Protein AF-A0A9E6W952-F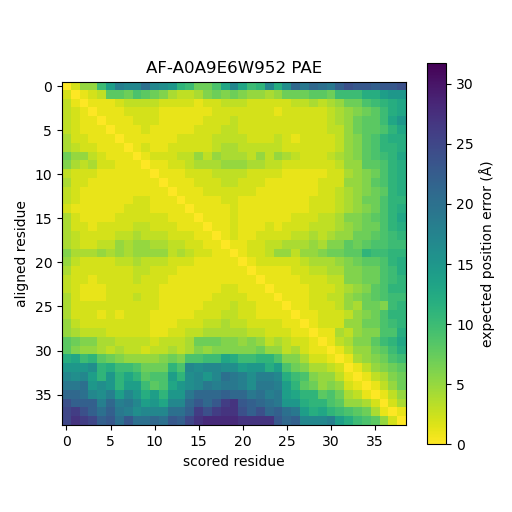1 (afdb_monomer)

Solvent-accessible surface area (backbone atoms only — not comparable to full-atom values): 2540 Å² total;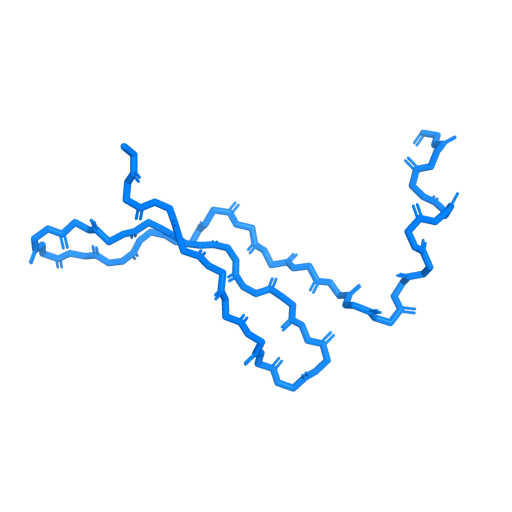 per-residue (Å²): 135,65,69,46,76,46,80,56,90,64,26,41,38,32,32,34,68,53,98,89,48,74,46,78,76,44,80,39,63,65,80,55,60,77,78,77,68,78,118

pLDDT: mean 86.99, std 14.29, range [46.16, 97.62]

Structure (mmCIF, N/CA/C/O backbone):
data_AF-A0A9E6W952-F1
#
_entry.id   AF-A0A9E6W952-F1
#
loop_
_atom_site.group_PDB
_atom_site.id
_atom_site.type_symbol
_atom_site.label_atom_id
_atom_site.label_alt_id
_atom_site.label_comp_id
_atom_site.label_asym_id
_atom_site.label_entity_id
_atom_site.label_seq_id
_atom_site.pdbx_PDB_ins_code
_atom_site.Cartn_x
_atom_site.Cartn_y
_atom_site.Cartn_z
_atom_site.occupancy
_atom_site.B_iso_or_equiv
_atom_site.auth_seq_id
_atom_site.auth_comp_id
_atom_site.auth_asym_id
_atom_site.auth_atom_id
_atom_site.pdbx_PDB_model_num
ATOM 1 N N . PRO A 1 1 ? -3.285 14.436 7.746 1.00 64.69 1 PRO A N 1
ATOM 2 C CA . PRO A 1 1 ? -3.375 13.196 6.931 1.00 64.69 1 PRO A CA 1
ATOM 3 C C . PRO A 1 1 ? -2.195 12.254 7.229 1.00 64.69 1 PRO A C 1
ATOM 5 O O . PRO A 1 1 ? -1.052 12.665 7.064 1.00 64.69 1 PRO A O 1
ATOM 8 N N . ASN A 1 2 ? -2.454 11.028 7.704 1.00 89.50 2 ASN A N 1
ATOM 9 C CA . ASN A 1 2 ? -1.420 10.054 8.105 1.00 89.50 2 ASN A CA 1
ATOM 10 C C . ASN A 1 2 ? -1.103 9.058 6.969 1.00 89.50 2 ASN A C 1
ATOM 12 O O . ASN A 1 2 ? -1.001 7.849 7.186 1.00 89.50 2 ASN A O 1
ATOM 16 N N . ILE A 1 3 ? -0.993 9.578 5.742 1.00 94.88 3 ILE A N 1
ATOM 17 C CA . ILE A 1 3 ? -0.664 8.795 4.547 1.00 94.88 3 ILE A CA 1
ATOM 18 C C . ILE A 1 3 ? 0.849 8.603 4.496 1.00 94.88 3 ILE A C 1
ATOM 20 O O . ILE A 1 3 ? 1.616 9.554 4.652 1.00 94.88 3 ILE A O 1
ATOM 24 N N . ARG A 1 4 ? 1.278 7.366 4.262 1.00 95.62 4 ARG A N 1
ATOM 25 C CA . ARG A 1 4 ? 2.681 6.969 4.172 1.00 95.62 4 ARG A CA 1
ATOM 26 C C . ARG A 1 4 ? 2.940 6.223 2.875 1.00 95.62 4 ARG A C 1
ATOM 28 O O . ARG A 1 4 ? 2.051 5.590 2.308 1.00 95.62 4 ARG A O 1
ATOM 35 N N . ILE A 1 5 ? 4.192 6.285 2.434 1.00 95.50 5 ILE A N 1
ATOM 36 C CA . ILE A 1 5 ? 4.686 5.553 1.271 1.00 95.50 5 ILE A CA 1
ATOM 37 C C . ILE A 1 5 ? 5.848 4.678 1.730 1.00 95.50 5 ILE A C 1
ATOM 39 O O . ILE A 1 5 ? 6.722 5.139 2.464 1.00 95.50 5 ILE A O 1
ATOM 43 N N . LYS A 1 6 ? 5.861 3.409 1.317 1.00 95.19 6 LYS A N 1
ATOM 44 C CA . LYS A 1 6 ? 6.981 2.497 1.557 1.00 95.19 6 LYS A CA 1
ATOM 45 C C . LYS A 1 6 ? 7.347 1.740 0.290 1.00 95.19 6 LYS A C 1
ATOM 47 O O . LYS A 1 6 ? 6.474 1.215 -0.391 1.00 95.19 6 LYS A O 1
ATOM 52 N N . ILE A 1 7 ? 8.644 1.667 0.010 1.00 94.06 7 ILE A N 1
ATOM 53 C CA . ILE A 1 7 ? 9.182 0.841 -1.068 1.00 94.06 7 ILE A CA 1
ATOM 54 C C . ILE A 1 7 ? 9.249 -0.606 -0.575 1.00 94.06 7 ILE A C 1
ATOM 56 O O . ILE A 1 7 ? 9.829 -0.879 0.480 1.00 94.06 7 ILE A O 1
ATOM 60 N N . VAL A 1 8 ? 8.640 -1.524 -1.320 1.00 94.69 8 VAL A N 1
ATOM 61 C CA . VAL A 1 8 ? 8.698 -2.969 -1.083 1.00 94.69 8 VAL A CA 1
ATOM 62 C C . VAL A 1 8 ? 9.098 -3.627 -2.397 1.00 94.69 8 VAL A C 1
ATOM 64 O O . VAL A 1 8 ? 8.294 -3.700 -3.323 1.00 94.69 8 VAL A O 1
ATOM 67 N N . LYS A 1 9 ? 10.351 -4.092 -2.477 1.00 93.31 9 LYS A N 1
ATOM 68 C CA . LYS A 1 9 ? 10.987 -4.499 -3.742 1.00 93.31 9 LYS A CA 1
ATOM 69 C C . LYS A 1 9 ? 10.870 -3.379 -4.790 1.00 93.31 9 LYS A C 1
ATOM 71 O O . LYS A 1 9 ? 11.255 -2.253 -4.498 1.00 93.31 9 LYS A O 1
ATOM 76 N N . GLU A 1 10 ? 10.306 -3.656 -5.962 1.00 94.00 10 GLU A N 1
ATOM 77 C CA . GLU A 1 10 ? 10.072 -2.697 -7.045 1.00 94.00 10 GLU A CA 1
ATOM 78 C C . GLU A 1 10 ? 8.651 -2.104 -7.021 1.00 94.00 10 GLU A C 1
ATOM 80 O O . GLU A 1 10 ? 8.116 -1.702 -8.053 1.00 94.00 10 GLU A O 1
ATOM 85 N N 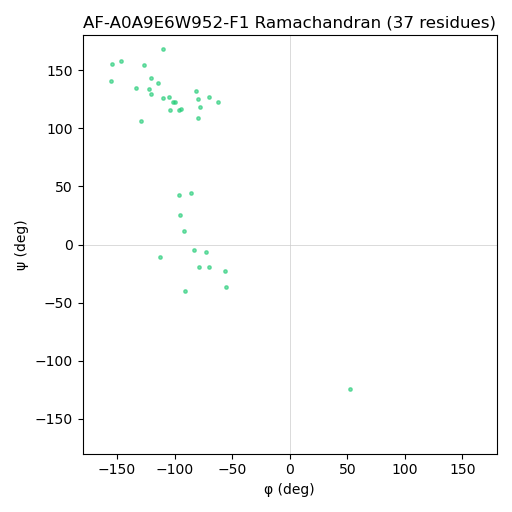. TYR A 1 11 ? 8.004 -2.078 -5.852 1.00 93.69 11 TYR A N 1
ATOM 86 C CA . TYR A 1 11 ? 6.678 -1.493 -5.681 1.00 93.69 11 TYR A CA 1
ATOM 87 C C . TYR A 1 11 ? 6.688 -0.359 -4.657 1.00 93.69 11 TYR A C 1
ATOM 89 O O . TYR A 1 11 ? 7.342 -0.436 -3.616 1.00 93.69 11 TYR A O 1
ATOM 97 N N . LEU A 1 12 ? 5.894 0.676 -4.923 1.00 94.25 12 LEU A N 1
ATOM 98 C CA . LEU A 1 12 ? 5.530 1.709 -3.960 1.00 94.25 12 LEU A CA 1
ATOM 99 C C . LEU A 1 12 ? 4.180 1.349 -3.340 1.00 94.25 12 LEU A C 1
ATOM 101 O O . LEU A 1 12 ? 3.151 1.314 -4.017 1.00 94.25 12 LEU A O 1
ATOM 105 N N . LEU A 1 13 ? 4.186 1.095 -2.038 1.00 96.56 13 LEU A N 1
ATOM 106 C CA . LEU A 1 13 ? 2.991 0.871 -1.242 1.00 96.56 13 LEU A CA 1
ATOM 107 C C . LEU A 1 13 ? 2.555 2.190 -0.609 1.00 96.56 13 LEU A C 1
ATOM 109 O O . LEU A 1 13 ? 3.276 2.740 0.225 1.00 96.56 13 LEU A O 1
ATOM 113 N N . VAL A 1 14 ? 1.370 2.671 -0.972 1.0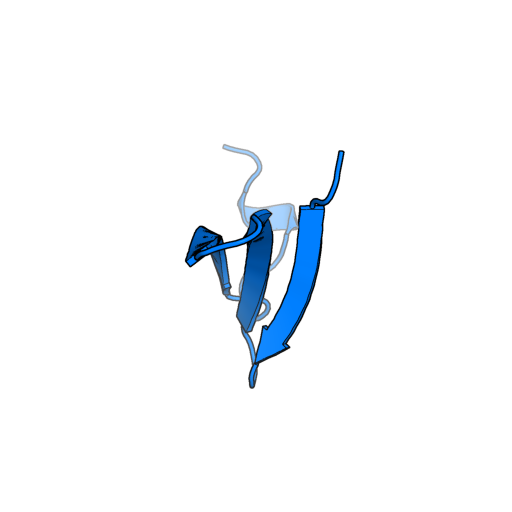0 97.12 14 VAL A N 1
ATOM 114 C CA . VAL A 1 14 ? 0.726 3.831 -0.349 1.00 97.12 14 VAL A CA 1
ATOM 115 C C . VAL A 1 14 ? -0.335 3.330 0.618 1.00 97.12 14 VAL A C 1
ATOM 117 O O . VAL A 1 14 ? -1.240 2.588 0.228 1.00 97.12 14 VAL A O 1
ATOM 120 N N . TYR A 1 15 ? -0.229 3.723 1.882 1.00 97.62 15 TYR A N 1
ATOM 121 C CA . TYR A 1 15 ? -1.115 3.251 2.939 1.00 97.62 15 TYR A CA 1
ATOM 122 C C . TYR A 1 15 ? -1.364 4.328 3.988 1.00 97.62 15 TYR A C 1
ATOM 124 O O . TYR A 1 15 ? -0.575 5.257 4.156 1.00 97.62 15 TYR A O 1
ATOM 132 N N . GLU A 1 16 ? -2.460 4.179 4.715 1.00 97.62 16 GLU A N 1
ATOM 133 C CA . GLU A 1 16 ? -2.807 5.005 5.863 1.00 97.62 16 GLU A CA 1
ATOM 134 C C . GLU A 1 16 ? -2.788 4.161 7.138 1.00 97.62 16 GLU A C 1
ATOM 136 O O . GLU A 1 16 ? -3.212 3.001 7.142 1.00 97.62 16 GLU A O 1
ATOM 141 N N . ILE A 1 17 ? -2.261 4.734 8.222 1.00 96.44 17 ILE A N 1
ATOM 142 C CA . ILE A 1 17 ? -2.251 4.092 9.538 1.00 96.44 17 ILE A CA 1
ATOM 143 C C . ILE A 1 17 ? -3.393 4.657 10.381 1.00 96.44 17 ILE A C 1
ATOM 145 O O . ILE A 1 17 ? -3.423 5.857 10.670 1.00 96.44 17 ILE A O 1
ATOM 149 N N . HIS A 1 18 ? -4.260 3.760 10.845 1.00 95.00 18 HIS A N 1
ATOM 150 C CA . HIS A 1 18 ? -5.239 3.999 11.900 1.00 95.00 18 HIS A CA 1
ATOM 151 C C . HIS A 1 18 ? -4.845 3.220 13.159 1.00 95.00 18 HIS A C 1
ATOM 153 O O . HIS A 1 18 ? -3.981 2.346 13.113 1.00 95.00 18 HIS A O 1
ATOM 159 N N . THR A 1 19 ? -5.501 3.510 14.282 1.00 95.44 19 THR A N 1
ATOM 160 C CA . THR A 1 19 ? -5.186 2.908 15.588 1.00 95.44 19 THR A CA 1
ATOM 161 C C . THR A 1 19 ? -5.216 1.376 15.576 1.00 95.44 19 THR A C 1
ATOM 163 O O . THR A 1 19 ? -4.377 0.749 16.209 1.00 95.44 19 THR A O 1
ATOM 166 N N . GLU A 1 20 ? -6.139 0.769 14.826 1.00 97.31 20 GLU A N 1
ATOM 167 C CA . GLU A 1 20 ? -6.365 -0.687 14.842 1.00 97.31 20 GLU A CA 1
ATOM 168 C C . GLU A 1 20 ? -5.992 -1.384 13.531 1.00 97.31 20 GLU A C 1
ATOM 170 O O . GLU A 1 20 ? -5.980 -2.611 13.451 1.00 97.31 20 GLU A O 1
ATOM 175 N N . LYS A 1 21 ? -5.727 -0.615 12.471 1.00 95.12 21 LYS A N 1
ATOM 176 C CA . LYS A 1 21 ? -5.511 -1.175 11.138 1.00 95.12 21 LYS A CA 1
ATOM 177 C C . LYS A 1 21 ? -4.651 -0.288 10.262 1.00 95.12 21 LYS A C 1
ATOM 179 O O . LYS A 1 21 ? -4.626 0.934 10.392 1.00 95.12 21 LYS A O 1
ATOM 184 N N . ILE A 1 22 ? -4.020 -0.934 9.294 1.00 96.38 22 ILE A N 1
ATOM 185 C CA . ILE A 1 22 ? -3.370 -0.276 8.171 1.00 96.38 22 ILE A CA 1
ATOM 186 C C . ILE A 1 22 ? -4.256 -0.478 6.948 1.00 96.38 22 ILE A C 1
ATOM 188 O O . ILE A 1 22 ? -4.618 -1.608 6.623 1.00 96.38 22 ILE A O 1
ATOM 192 N N . VAL A 1 23 ? -4.609 0.612 6.275 1.00 97.12 23 VAL A N 1
ATOM 193 C CA . VAL A 1 23 ? -5.411 0.576 5.051 1.00 97.12 23 VAL A CA 1
ATOM 194 C C . VAL A 1 23 ? -4.487 0.816 3.868 1.00 97.12 23 VAL A C 1
ATOM 196 O O . VAL A 1 23 ? -3.888 1.883 3.744 1.00 97.12 23 VAL A O 1
ATOM 199 N N . VAL A 1 24 ? -4.355 -0.181 2.993 1.00 96.88 24 VAL A N 1
ATOM 200 C CA . VAL A 1 24 ? -3.612 -0.033 1.737 1.00 96.88 24 VAL A CA 1
ATOM 201 C C . VAL A 1 24 ? -4.491 0.713 0.742 1.00 96.88 24 VAL A C 1
ATOM 203 O O . VAL A 1 24 ? -5.556 0.233 0.369 1.00 96.88 24 VAL A O 1
ATOM 206 N N . LEU A 1 25 ? -4.033 1.886 0.313 1.00 96.38 25 LEU A N 1
ATOM 207 C CA . LEU A 1 25 ? -4.758 2.743 -0.623 1.00 96.38 25 LEU A CA 1
ATOM 208 C C . LEU A 1 25 ? -4.376 2.429 -2.070 1.00 96.38 25 LEU A C 1
ATOM 210 O O . LEU A 1 25 ? -5.221 2.445 -2.963 1.00 96.38 25 LEU A O 1
ATOM 214 N N . ARG A 1 26 ? -3.086 2.166 -2.316 1.00 94.25 26 ARG A N 1
ATOM 215 C CA . ARG A 1 26 ? -2.566 1.870 -3.653 1.00 94.25 26 ARG A CA 1
ATOM 216 C C . ARG A 1 26 ? -1.282 1.055 -3.577 1.00 94.25 26 ARG A C 1
ATOM 218 O O . ARG A 1 26 ? -0.406 1.339 -2.764 1.00 94.25 26 ARG A O 1
ATOM 225 N N . VAL A 1 27 ? -1.151 0.097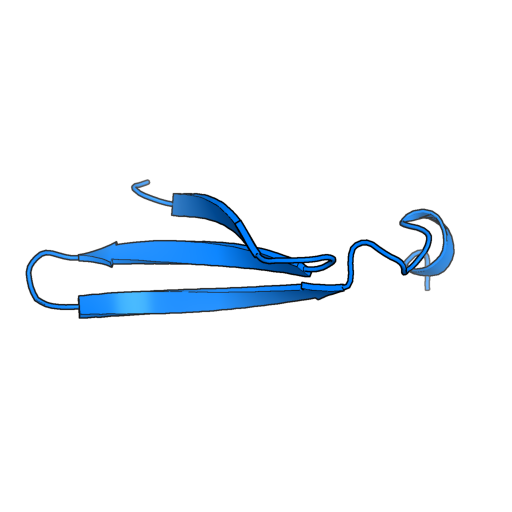 -4.488 1.00 94.19 27 VAL A N 1
ATOM 226 C CA . VAL A 1 27 ? 0.120 -0.558 -4.812 1.00 94.19 27 VAL A CA 1
ATOM 227 C C . VAL A 1 27 ? 0.513 -0.109 -6.207 1.00 94.19 27 VAL A C 1
ATOM 229 O O . VAL A 1 27 ? -0.279 -0.214 -7.141 1.00 94.19 27 VAL A O 1
ATOM 232 N N . TRP A 1 28 ? 1.717 0.423 -6.340 1.00 92.06 28 TRP A N 1
ATOM 233 C CA . TRP A 1 28 ? 2.226 0.929 -7.601 1.00 92.06 28 TRP A C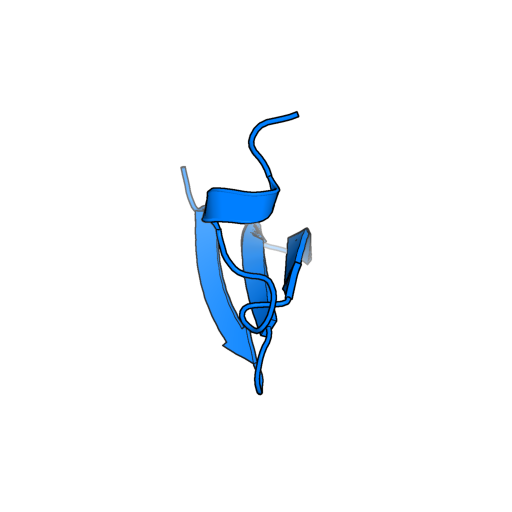A 1
ATO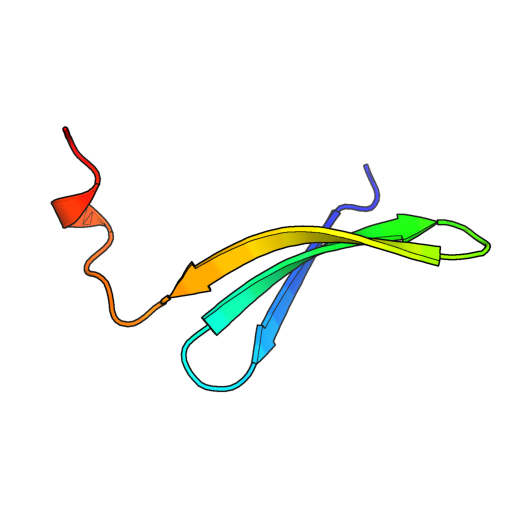M 234 C C . TRP A 1 28 ? 3.495 0.196 -8.001 1.00 92.06 28 TRP A C 1
ATOM 236 O O . TRP A 1 28 ? 4.423 0.110 -7.207 1.00 92.06 28 TRP A O 1
ATOM 246 N N . ASP A 1 29 ? 3.557 -0.298 -9.231 1.00 90.56 29 ASP A N 1
ATOM 247 C CA . ASP A 1 29 ? 4.766 -0.901 -9.790 1.00 90.56 29 ASP A CA 1
ATOM 248 C C . ASP A 1 29 ? 5.731 0.199 -10.251 1.00 90.56 29 ASP A C 1
ATOM 250 O O . ASP A 1 29 ? 5.467 0.886 -11.240 1.00 90.56 29 ASP A O 1
ATOM 254 N N . SER A 1 30 ? 6.846 0.386 -9.538 1.00 82.38 30 SER A N 1
ATOM 255 C CA . SER A 1 30 ? 7.815 1.445 -9.843 1.00 82.38 30 SER A CA 1
ATOM 256 C C . SER A 1 30 ? 8.647 1.167 -11.094 1.00 82.38 30 SER A C 1
ATOM 258 O O . SER A 1 30 ? 9.408 2.035 -11.510 1.00 82.38 30 SER A O 1
ATOM 260 N N . ARG A 1 31 ? 8.522 -0.024 -11.697 1.00 84.44 31 ARG A N 1
ATOM 261 C CA . ARG A 1 31 ? 9.155 -0.359 -12.983 1.00 84.44 31 ARG A CA 1
ATOM 262 C C . ARG A 1 31 ? 8.384 0.218 -14.163 1.00 84.44 31 ARG A C 1
ATOM 264 O O . ARG A 1 31 ? 8.943 0.329 -15.250 1.00 84.44 31 ARG A O 1
ATOM 271 N N . ARG A 1 32 ? 7.109 0.580 -13.972 1.00 79.19 32 ARG A N 1
ATOM 272 C CA . ARG A 1 32 ? 6.343 1.303 -14.990 1.00 79.19 32 ARG A CA 1
ATOM 273 C C . ARG A 1 32 ? 6.896 2.716 -15.094 1.00 79.19 32 ARG A C 1
ATOM 275 O O . ARG A 1 32 ? 7.000 3.414 -14.084 1.00 79.19 32 ARG A O 1
ATOM 282 N N . ASN A 1 33 ? 7.243 3.136 -16.307 1.00 69.81 33 ASN A N 1
ATOM 283 C CA . ASN A 1 33 ? 7.667 4.504 -16.549 1.00 69.81 33 ASN A CA 1
ATOM 284 C C . ASN A 1 33 ? 6.490 5.432 -16.197 1.00 69.81 33 ASN A C 1
ATOM 286 O O . ASN A 1 33 ? 5.413 5.278 -16.775 1.00 69.81 33 ASN A O 1
ATOM 290 N N . PRO A 1 34 ? 6.652 6.398 -15.274 1.00 66.25 34 PRO A N 1
ATOM 291 C CA . PRO A 1 34 ? 5.576 7.319 -14.908 1.00 66.25 34 PRO A CA 1
ATOM 292 C C . PRO A 1 34 ? 4.998 8.084 -16.108 1.00 66.25 34 PRO A C 1
ATOM 294 O O . PRO A 1 34 ? 3.859 8.535 -16.052 1.00 66.25 34 PRO A O 1
ATOM 297 N N . LYS A 1 35 ? 5.773 8.214 -17.195 1.00 64.62 35 LYS A N 1
ATOM 298 C CA . LYS A 1 35 ? 5.350 8.848 -18.451 1.00 64.62 35 LYS A CA 1
ATOM 299 C C . LYS A 1 35 ? 4.308 8.040 -19.233 1.00 64.62 35 LYS A C 1
ATOM 301 O O . LYS A 1 35 ? 3.601 8.629 -20.041 1.00 64.62 35 LYS A O 1
ATOM 306 N N . ASP A 1 36 ? 4.174 6.743 -18.964 1.00 61.69 36 ASP A N 1
ATOM 307 C CA . ASP A 1 36 ? 3.221 5.864 -19.655 1.00 61.69 36 ASP A CA 1
ATOM 308 C C . ASP A 1 36 ? 1.804 5.949 -19.056 1.00 61.69 36 ASP A C 1
ATOM 310 O O . ASP A 1 36 ? 0.874 5.348 -19.581 1.00 61.69 36 ASP A O 1
ATOM 314 N N . LEU A 1 37 ? 1.619 6.698 -17.960 1.00 60.44 37 LEU A N 1
ATOM 315 C CA . 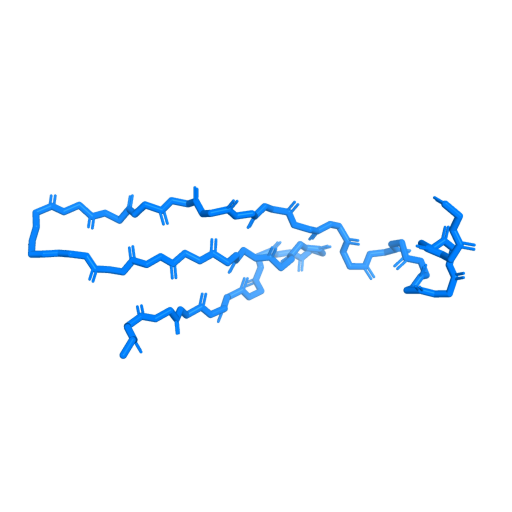LEU A 1 37 ? 0.312 6.939 -17.329 1.00 60.44 37 LEU A CA 1
ATOM 316 C C . LEU A 1 37 ? -0.398 8.200 -17.824 1.00 60.44 37 LEU A C 1
ATOM 318 O O . LEU A 1 37 ? -1.379 8.632 -17.222 1.00 60.44 37 LEU A O 1
ATOM 322 N N . LEU A 1 38 ? 0.100 8.801 -18.900 1.00 52.03 38 LEU A N 1
ATOM 323 C CA . LEU A 1 38 ? -0.522 9.952 -19.542 1.00 52.03 38 LEU A CA 1
ATOM 324 C C . LEU A 1 38 ? -1.590 9.543 -20.564 1.00 52.03 38 LEU A C 1
ATOM 326 O O . LEU A 1 38 ? -1.584 10.124 -21.634 1.00 52.03 38 LEU A O 1
ATOM 330 N N . TYR A 1 39 ? -2.486 8.592 -20.275 1.00 46.16 39 TYR A N 1
ATOM 331 C CA . TYR A 1 39 ? -3.715 8.388 -21.064 1.00 46.16 39 TYR A CA 1
ATOM 332 C C . TYR A 1 39 ? -4.841 7.806 -20.209 1.00 46.16 39 TYR A C 1
ATOM 334 O O . TYR A 1 39 ? -4.597 6.785 -19.525 1.00 46.16 39 TYR A O 1
#

Nearest PDB structures (foldseek):
  7ycu-assembly1_C-2  TM=8.004E-01  e=1.717E+00  Pseudoalteromonas rubra
  6x0a-assembly17_Q  TM=7.152E-01  e=1.829E+00  Mesorhizobium opportunistum WSM2075
  6zqb-assembly1_UM  TM=7.932E-01  e=4.156E+00  Sacc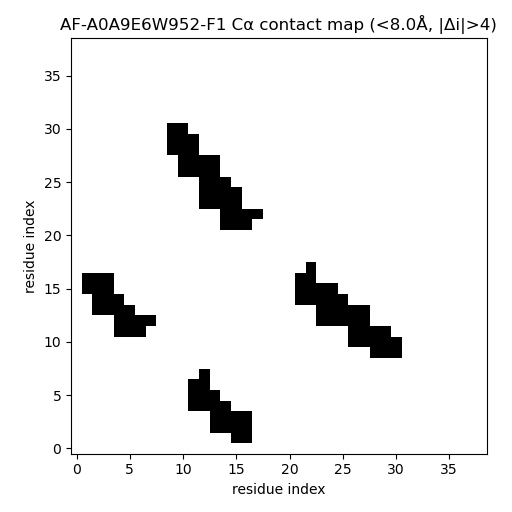haromyces cerevisiae S288C
  6iuf-assembly1_B  TM=6.398E-01  e=3.031E+00  Moraxella bovoculi
  1p9r-assembly1_A  TM=6.975E-01  e=4.427E+00  Vibrio cholerae

Radius of gyration: 12.04 Å; Cα contacts (8 Å, |Δi|>4): 54; chains: 1; bounding box: 17×18×37 Å

Mean predicted aligned error: 5.74 Å

Foldseek 3Di:
DQWDWDDDPQWIFIWHDDPPDIGTPDIGRNVPDPVVPPD

Sequence (39 aa):
PNIRIKIVKEYLLVYEIHTEKIVVLRVWDSRRNPKDLLY

Secondary structure (DSSP, 8-state):
--EEEEEETTEEEEEEE-SS-EEEEEEEETTS-GGGG--